Protein AF-A0A382PSU3-F1 (afdb_monomer_lite)

Foldseek 3Di:
DDPVVVVVVVVVVVLQVPPDQDDDDDPDWAAAQRKDKDWDDDPSDPFIKIKIKGDNHRFKIKMFIDTPPQAWTWIKIKGFPDDDDQKTKIWMWIWTRGVQTKTKIKIKIKGFDPDPPDVDDDDDPDPPTDIDMDMDMDMDGPVD

Structure (mmCIF, N/CA/C/O backbone):
data_AF-A0A382PSU3-F1
#
_entry.id   AF-A0A382PSU3-F1
#
loop_
_atom_site.group_PDB
_atom_site.id
_atom_site.type_symbol
_atom_site.label_atom_id
_atom_site.label_alt_id
_atom_site.label_comp_id
_atom_site.label_asym_id
_atom_site.label_entity_id
_atom_site.label_seq_id
_atom_site.pdbx_PDB_ins_code
_atom_site.Cartn_x
_atom_site.Cartn_y
_atom_site.Cartn_z
_atom_site.occupancy
_atom_site.B_iso_or_equiv
_atom_site.auth_seq_id
_atom_site.auth_comp_id
_atom_site.auth_asym_id
_atom_site.auth_atom_id
_atom_site.pdbx_PDB_model_num
ATOM 1 N N . MET A 1 1 ? 39.184 -27.545 -0.924 1.00 49.50 1 MET A N 1
ATOM 2 C CA . MET A 1 1 ? 38.163 -26.503 -1.182 1.00 49.50 1 MET A CA 1
ATOM 3 C C . MET A 1 1 ? 36.800 -27.104 -0.888 1.00 49.50 1 MET A C 1
ATOM 5 O O . MET A 1 1 ? 36.457 -28.116 -1.487 1.00 49.50 1 MET A O 1
ATOM 9 N N . SER A 1 2 ? 36.101 -26.598 0.129 1.00 53.00 2 SER A N 1
ATOM 10 C CA . SER A 1 2 ? 34.880 -27.237 0.633 1.00 53.00 2 SER A CA 1
ATOM 11 C C . SER A 1 2 ? 33.744 -27.124 -0.400 1.00 53.00 2 SER A C 1
ATOM 13 O O . SER A 1 2 ? 33.517 -26.065 -0.985 1.00 53.00 2 SER A O 1
ATOM 15 N N . LYS A 1 3 ? 33.014 -28.225 -0.610 1.00 59.59 3 LYS A N 1
ATOM 16 C CA . LYS A 1 3 ? 31.859 -28.304 -1.521 1.00 59.59 3 LYS A CA 1
ATOM 17 C C . LYS A 1 3 ? 30.643 -27.492 -1.033 1.00 59.59 3 LYS A C 1
ATOM 19 O O . LYS A 1 3 ? 29.644 -27.432 -1.740 1.00 59.59 3 LYS A O 1
ATOM 24 N N . THR A 1 4 ? 30.712 -26.861 0.146 1.00 62.38 4 THR A N 1
ATOM 25 C CA . THR A 1 4 ? 29.605 -26.083 0.733 1.00 62.38 4 THR A CA 1
ATOM 26 C C . THR A 1 4 ? 29.619 -24.605 0.334 1.00 62.38 4 THR A C 1
ATOM 28 O O . THR A 1 4 ? 28.564 -23.977 0.312 1.00 62.38 4 THR A O 1
ATOM 31 N N . ALA A 1 5 ? 30.774 -24.060 -0.064 1.00 63.38 5 ALA A N 1
ATOM 32 C CA . ALA A 1 5 ? 30.904 -22.685 -0.553 1.00 63.38 5 ALA A CA 1
ATOM 33 C C . ALA A 1 5 ? 30.033 -22.353 -1.789 1.00 63.38 5 ALA A C 1
ATOM 35 O O . ALA A 1 5 ? 29.371 -21.313 -1.768 1.00 63.38 5 ALA A O 1
ATOM 36 N N . PRO A 1 6 ? 29.954 -23.200 -2.841 1.00 66.81 6 PRO A N 1
ATOM 37 C CA . PRO A 1 6 ? 29.111 -22.897 -3.998 1.00 66.81 6 PRO A CA 1
ATOM 38 C C . PRO A 1 6 ? 27.613 -22.977 -3.674 1.00 66.81 6 PRO A C 1
ATOM 40 O O . PRO A 1 6 ? 26.838 -22.194 -4.209 1.00 66.81 6 PRO A O 1
ATOM 43 N N . ILE A 1 7 ? 27.203 -23.866 -2.762 1.00 70.19 7 ILE A N 1
ATOM 44 C CA . ILE A 1 7 ? 25.800 -24.005 -2.333 1.00 70.19 7 ILE A CA 1
ATOM 45 C C . ILE A 1 7 ? 25.361 -22.773 -1.537 1.00 70.19 7 ILE A C 1
ATOM 47 O O . ILE A 1 7 ? 24.268 -22.258 -1.752 1.00 70.19 7 ILE A O 1
ATOM 51 N N . LEU A 1 8 ? 26.230 -22.266 -0.658 1.00 70.62 8 LEU A N 1
ATOM 52 C CA . LEU A 1 8 ? 25.971 -21.048 0.103 1.00 70.62 8 LEU A CA 1
ATOM 53 C C . LEU A 1 8 ? 25.868 -19.825 -0.823 1.00 70.62 8 LEU A C 1
ATOM 55 O O . LEU A 1 8 ? 24.939 -19.038 -0.687 1.00 70.62 8 LEU A O 1
ATOM 59 N N . LEU A 1 9 ? 26.765 -19.699 -1.805 1.00 66.19 9 LEU A N 1
ATOM 60 C CA . LEU A 1 9 ? 26.714 -18.640 -2.822 1.00 66.19 9 LEU A CA 1
ATOM 61 C C . LEU A 1 9 ? 25.457 -18.721 -3.696 1.00 66.19 9 LEU A C 1
ATOM 63 O O . LEU A 1 9 ? 24.858 -17.692 -3.997 1.00 66.19 9 LEU A O 1
ATOM 67 N N . PHE A 1 10 ? 25.025 -19.929 -4.064 1.00 63.09 10 PHE A N 1
ATOM 68 C CA . PHE A 1 10 ? 23.796 -20.138 -4.829 1.00 63.09 10 PHE A CA 1
ATOM 69 C C . PHE A 1 10 ? 22.547 -19.795 -4.005 1.00 63.09 10 PHE A C 1
ATOM 71 O O . PHE A 1 10 ? 21.661 -19.098 -4.493 1.00 63.09 10 PHE A O 1
ATOM 78 N N . ALA A 1 11 ? 22.507 -20.202 -2.732 1.00 61.94 11 ALA A N 1
ATOM 79 C CA . ALA A 1 11 ? 21.439 -19.839 -1.803 1.00 61.94 11 ALA A CA 1
ATOM 80 C C . ALA A 1 11 ? 21.366 -18.319 -1.589 1.00 61.94 11 ALA A C 1
ATOM 82 O O . ALA A 1 11 ? 20.285 -17.743 -1.671 1.00 61.94 11 ALA A O 1
ATOM 83 N N . ILE A 1 12 ? 22.510 -17.652 -1.400 1.00 62.41 12 ILE A N 1
ATOM 84 C CA . ILE A 1 12 ? 22.599 -16.188 -1.296 1.00 62.41 12 ILE A CA 1
ATOM 85 C C . ILE A 1 12 ? 22.117 -15.520 -2.596 1.00 62.41 12 IL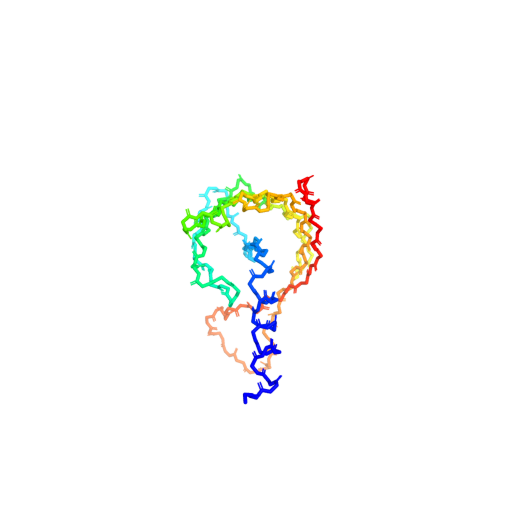E A C 1
ATOM 87 O O . ILE A 1 12 ? 21.361 -14.555 -2.542 1.00 62.41 12 ILE A O 1
ATOM 91 N N . GLY A 1 13 ? 22.477 -16.057 -3.767 1.00 59.19 13 GLY A N 1
ATOM 92 C CA . GLY A 1 13 ? 22.038 -15.543 -5.069 1.00 59.19 13 GLY A CA 1
ATOM 93 C C . GLY A 1 13 ? 20.521 -15.597 -5.295 1.00 59.19 13 GLY A C 1
ATOM 94 O O . GLY A 1 13 ? 19.980 -14.716 -5.962 1.00 59.19 13 GLY A O 1
ATOM 95 N N . ILE A 1 14 ? 19.820 -16.574 -4.707 1.00 57.44 14 ILE A N 1
ATOM 96 C CA . ILE A 1 14 ? 18.351 -16.670 -4.767 1.00 57.44 14 ILE A CA 1
ATOM 97 C C . ILE A 1 14 ? 17.689 -15.546 -3.952 1.00 57.44 14 ILE A C 1
ATOM 99 O O . ILE A 1 14 ? 16.706 -14.969 -4.414 1.00 57.44 14 ILE A O 1
ATOM 103 N N . PHE A 1 15 ? 18.255 -15.164 -2.800 1.00 50.75 15 PHE A N 1
ATOM 104 C CA . PHE A 1 15 ? 17.725 -14.063 -1.981 1.00 50.75 15 PHE A CA 1
ATOM 105 C C . PHE A 1 15 ? 17.803 -12.698 -2.683 1.00 50.75 15 PHE A C 1
ATOM 107 O O . PHE A 1 15 ? 16.932 -11.858 -2.477 1.00 50.75 15 PHE A O 1
ATOM 114 N N . PHE A 1 16 ? 18.790 -12.478 -3.557 1.00 47.47 16 PHE A N 1
ATOM 115 C CA . PHE A 1 16 ? 18.946 -11.200 -4.264 1.00 47.47 16 PHE A CA 1
ATOM 116 C C . PHE A 1 16 ? 18.026 -11.024 -5.482 1.00 47.47 16 PHE A C 1
ATOM 118 O O . PHE A 1 16 ? 17.843 -9.896 -5.940 1.00 47.47 16 PHE A O 1
ATOM 125 N N . LYS A 1 17 ? 17.428 -12.097 -6.023 1.00 42.53 17 LYS A N 1
ATOM 126 C CA . LYS A 1 17 ? 16.563 -12.012 -7.219 1.00 42.53 17 LYS A CA 1
ATOM 127 C C . LYS A 1 17 ? 15.079 -11.765 -6.920 1.00 42.53 17 LYS A C 1
ATOM 129 O O . LYS A 1 17 ? 14.310 -11.554 -7.852 1.00 42.53 17 LYS A O 1
ATOM 134 N N . GLY A 1 18 ? 14.676 -11.753 -5.650 1.00 40.88 18 GLY A N 1
ATOM 135 C CA . GLY A 1 18 ? 13.276 -11.651 -5.221 1.00 40.88 18 GLY A CA 1
ATOM 136 C C . GLY A 1 18 ? 12.809 -10.261 -4.782 1.00 40.88 18 GLY A C 1
ATOM 137 O O . GLY A 1 18 ? 11.900 -10.186 -3.968 1.00 40.88 18 GLY A O 1
ATOM 138 N N . CYS A 1 19 ? 13.412 -9.166 -5.262 1.00 49.16 19 CYS A N 1
ATOM 139 C CA . CYS A 1 19 ? 13.084 -7.801 -4.820 1.00 49.16 19 CYS A CA 1
ATOM 140 C C . CYS A 1 19 ? 11.706 -7.339 -5.344 1.00 49.16 19 CYS A C 1
ATOM 142 O O . CYS A 1 19 ? 11.594 -6.541 -6.276 1.00 49.16 19 CYS A O 1
ATOM 144 N N . ALA A 1 20 ? 10.630 -7.855 -4.753 1.00 45.44 20 ALA A N 1
ATOM 145 C CA . ALA A 1 20 ? 9.272 -7.406 -5.009 1.00 45.44 20 ALA A CA 1
ATOM 146 C C . ALA A 1 20 ? 8.906 -6.331 -3.978 1.00 45.44 20 ALA A C 1
ATOM 148 O O . ALA A 1 20 ? 8.571 -6.626 -2.834 1.00 45.44 20 ALA A O 1
ATOM 149 N N . SER A 1 21 ? 8.944 -5.058 -4.379 1.00 50.56 21 SER A N 1
ATOM 150 C CA . SER A 1 21 ? 8.457 -3.964 -3.530 1.00 50.56 21 SER A CA 1
ATOM 151 C C . SER A 1 21 ? 6.984 -4.206 -3.171 1.00 50.56 21 SER A C 1
ATOM 153 O O . SER A 1 21 ? 6.106 -4.260 -4.042 1.00 50.56 21 SER A O 1
ATOM 155 N N . HIS A 1 22 ? 6.708 -4.404 -1.883 1.00 57.06 22 HIS A N 1
ATOM 156 C CA . HIS A 1 22 ? 5.357 -4.578 -1.361 1.00 57.06 22 HIS A CA 1
ATOM 157 C C . HIS A 1 22 ? 4.750 -3.207 -1.025 1.00 57.06 22 HIS A C 1
ATOM 159 O O . HIS A 1 22 ? 5.391 -2.413 -0.328 1.00 57.06 22 HIS A O 1
ATOM 165 N N . PRO A 1 23 ? 3.533 -2.888 -1.500 1.00 51.97 23 PRO A N 1
ATOM 166 C CA . PRO A 1 23 ? 2.844 -1.675 -1.084 1.00 51.97 23 PRO A CA 1
ATOM 167 C C . PRO A 1 23 ? 2.475 -1.771 0.398 1.00 51.97 23 PRO A C 1
ATOM 169 O O . PRO A 1 23 ? 1.896 -2.753 0.864 1.00 51.97 23 PRO A O 1
ATOM 172 N N . VAL A 1 24 ? 2.826 -0.733 1.154 1.00 55.12 24 VAL A N 1
ATOM 173 C CA . VAL A 1 24 ? 2.442 -0.615 2.561 1.00 55.12 24 VAL A CA 1
ATOM 174 C C . VAL A 1 24 ? 1.054 0.004 2.611 1.00 55.12 24 VAL A C 1
ATOM 176 O O . VAL A 1 24 ? 0.874 1.197 2.350 1.00 55.12 24 VAL A O 1
ATOM 179 N N . VAL A 1 25 ? 0.062 -0.816 2.948 1.00 56.78 25 VAL A N 1
ATOM 180 C CA . VAL A 1 25 ? -1.307 -0.346 3.161 1.00 56.78 25 VAL A CA 1
ATOM 181 C C . VAL A 1 25 ? -1.476 0.084 4.610 1.00 56.78 25 VAL A C 1
ATOM 183 O O . VAL A 1 25 ? -1.173 -0.663 5.543 1.00 56.78 25 VAL A O 1
ATOM 186 N N . HIS A 1 26 ? -1.956 1.313 4.794 1.00 61.38 26 HIS A N 1
ATOM 187 C CA . HIS A 1 26 ? -2.284 1.829 6.111 1.00 61.38 26 HIS A CA 1
ATOM 188 C C . HIS A 1 26 ? -3.495 1.060 6.673 1.00 61.38 26 HIS A C 1
ATOM 190 O O . HIS A 1 26 ? -4.518 0.974 5.999 1.00 61.38 26 HIS A O 1
ATOM 196 N N . PRO A 1 27 ? -3.405 0.482 7.886 1.00 57.16 27 PRO A N 1
ATOM 197 C CA . PRO A 1 27 ? -4.526 -0.235 8.487 1.00 57.16 27 PRO A CA 1
ATOM 198 C C . PRO A 1 27 ? -5.587 0.709 9.073 1.00 57.16 27 PRO A C 1
ATOM 200 O O . PRO A 1 27 ? -6.670 0.255 9.415 1.00 57.16 27 PRO A O 1
ATOM 203 N N . GLY A 1 28 ? -5.282 1.996 9.254 1.00 60.41 28 GLY A N 1
ATOM 204 C CA . GLY A 1 28 ? -6.242 2.983 9.748 1.00 60.41 28 GLY A CA 1
ATOM 205 C C . GLY A 1 28 ? -7.060 3.626 8.630 1.00 60.41 28 GLY A C 1
ATOM 206 O O . GLY A 1 28 ? -6.904 3.301 7.459 1.00 60.41 28 GLY A O 1
ATOM 207 N N . GLN A 1 29 ? -7.930 4.559 9.011 1.00 62.97 29 GLN A N 1
ATOM 208 C CA . GLN A 1 29 ? -8.695 5.385 8.081 1.00 62.97 29 GLN A CA 1
ATOM 209 C C . GLN A 1 29 ? -8.091 6.787 8.039 1.00 62.97 29 GLN A C 1
ATOM 211 O O . GLN A 1 29 ? -8.014 7.449 9.076 1.00 62.97 29 GLN A O 1
ATOM 216 N N . LEU A 1 30 ? -7.712 7.252 6.849 1.00 67.75 30 LEU A N 1
ATOM 217 C CA . LEU A 1 30 ? -7.363 8.653 6.630 1.00 67.75 30 LEU A CA 1
ATOM 218 C C . LEU A 1 30 ? -8.624 9.474 6.362 1.00 67.75 30 LEU A C 1
ATOM 220 O O . LEU A 1 30 ? -9.436 9.133 5.502 1.00 67.75 30 LEU A O 1
ATOM 224 N N . ARG A 1 31 ? -8.793 10.592 7.071 1.00 72.56 31 ARG A N 1
ATOM 225 C CA . ARG A 1 31 ? -9.815 11.582 6.712 1.00 72.56 31 ARG A CA 1
ATOM 226 C C . ARG A 1 31 ? -9.423 12.311 5.430 1.00 72.56 31 ARG A C 1
ATOM 228 O O . ARG A 1 31 ? -8.258 12.347 5.032 1.00 72.56 31 ARG A O 1
ATOM 235 N N . LYS A 1 32 ? -10.404 12.951 4.792 1.00 77.94 32 LYS A N 1
ATOM 236 C CA . LYS A 1 32 ? -10.168 13.799 3.619 1.00 77.94 32 LYS A CA 1
ATOM 237 C C . LYS A 1 32 ? -9.075 14.831 3.923 1.00 77.94 32 LYS A C 1
ATOM 239 O O . LYS A 1 32 ? -9.189 15.583 4.887 1.00 77.94 32 LYS A O 1
ATOM 244 N N . ASN A 1 33 ? -8.038 14.866 3.084 1.00 80.50 33 ASN A N 1
ATOM 245 C CA . ASN A 1 33 ? -6.820 15.679 3.219 1.00 80.50 33 ASN A CA 1
ATOM 246 C C . ASN A 1 33 ? -5.870 15.319 4.373 1.00 80.50 33 ASN A C 1
ATOM 248 O O . ASN A 1 33 ? -4.845 15.987 4.526 1.00 80.50 33 ASN A O 1
ATOM 252 N N . GLU A 1 34 ? -6.145 14.267 5.140 1.00 80.50 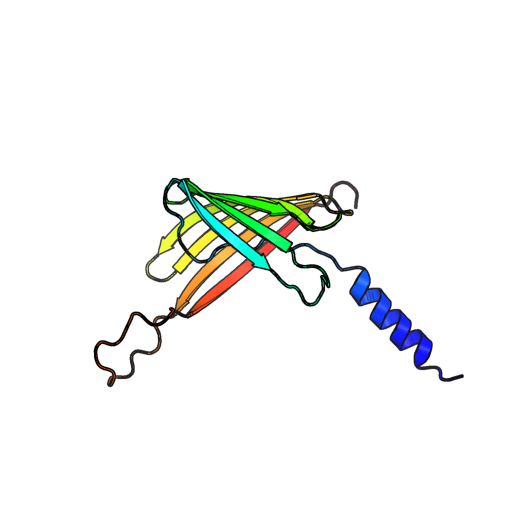34 GLU A N 1
ATOM 253 C CA . GLU A 1 34 ? -5.201 13.748 6.124 1.00 80.50 34 GLU A CA 1
ATOM 254 C C . GLU A 1 34 ? -4.019 13.097 5.399 1.00 80.50 34 GLU A C 1
ATOM 256 O O . GLU A 1 34 ? -4.185 12.383 4.404 1.00 80.50 34 GLU A O 1
ATOM 261 N N . LYS A 1 35 ? -2.809 13.401 5.870 1.00 82.94 35 LYS A N 1
ATOM 262 C CA . LYS A 1 35 ? -1.556 12.908 5.301 1.00 82.94 35 LYS A CA 1
ATOM 263 C C . LYS A 1 35 ? -0.841 12.082 6.351 1.00 82.94 35 LYS A C 1
ATOM 265 O O . LYS A 1 35 ? -0.646 12.550 7.469 1.00 82.94 35 LYS A O 1
ATOM 270 N N . VAL A 1 36 ? -0.404 10.893 5.969 1.00 83.69 36 VAL A N 1
ATOM 271 C CA . VAL A 1 36 ? 0.443 10.043 6.803 1.00 83.69 36 VAL A CA 1
ATOM 272 C C . VAL A 1 36 ? 1.659 9.650 5.992 1.00 83.69 36 VAL A C 1
ATOM 274 O O . VAL A 1 36 ? 1.559 9.317 4.815 1.00 83.69 36 VAL A O 1
ATOM 277 N N . TYR A 1 37 ? 2.816 9.717 6.628 1.00 84.44 37 TYR A N 1
ATOM 278 C CA . TYR A 1 37 ? 4.077 9.326 6.033 1.00 84.44 37 TYR A CA 1
ATOM 279 C C . TYR A 1 37 ? 4.818 8.408 6.989 1.00 84.44 37 TYR A C 1
ATOM 281 O O . TYR A 1 37 ? 4.638 8.462 8.208 1.00 84.44 37 TYR A O 1
ATOM 289 N N . GLY A 1 38 ? 5.655 7.557 6.425 1.00 80.88 38 GLY A N 1
ATOM 290 C CA . GLY A 1 38 ? 6.470 6.636 7.185 1.00 80.88 38 GLY A CA 1
ATOM 291 C C . GLY A 1 38 ? 7.596 6.085 6.336 1.00 80.88 38 GLY A C 1
ATOM 292 O O . GLY A 1 38 ? 7.726 6.377 5.147 1.00 80.88 38 GLY A O 1
ATOM 293 N N . TYR A 1 39 ? 8.412 5.264 6.975 1.00 75.44 39 TYR A N 1
ATOM 294 C CA . TYR A 1 39 ? 9.403 4.454 6.296 1.00 75.44 39 TYR A CA 1
ATOM 295 C C . TYR A 1 39 ? 9.096 2.985 6.565 1.00 75.44 39 TYR A C 1
ATOM 297 O O . TYR A 1 39 ? 8.557 2.624 7.613 1.00 75.44 39 TYR A O 1
ATOM 305 N N . ALA A 1 40 ? 9.405 2.141 5.594 1.00 71.75 40 ALA A N 1
ATOM 306 C CA . ALA A 1 40 ? 9.310 0.701 5.706 1.00 71.75 40 ALA A CA 1
ATOM 307 C C . ALA A 1 40 ? 10.700 0.100 5.513 1.00 71.75 40 ALA A C 1
ATOM 309 O O . ALA A 1 40 ? 11.405 0.439 4.563 1.00 71.75 40 ALA A O 1
ATOM 310 N N . LEU A 1 41 ? 11.074 -0.786 6.432 1.00 66.62 41 LEU A N 1
ATOM 311 C CA . LEU A 1 41 ? 12.269 -1.613 6.338 1.00 66.62 41 LEU A CA 1
ATOM 312 C C . LEU A 1 41 ? 11.813 -3.030 6.000 1.00 66.62 41 LEU A C 1
ATOM 314 O O . LEU A 1 41 ? 10.956 -3.578 6.693 1.00 66.62 41 LEU A O 1
ATOM 318 N N . SER A 1 42 ? 12.362 -3.606 4.936 1.00 62.97 42 SER A N 1
ATOM 319 C CA . SER A 1 42 ? 12.159 -5.014 4.593 1.00 62.97 42 SER A CA 1
ATOM 320 C C . SER A 1 42 ? 13.479 -5.748 4.775 1.00 62.97 42 SER A C 1
ATOM 322 O O . SER A 1 42 ? 14.524 -5.206 4.441 1.00 62.97 42 SER A O 1
ATOM 324 N N . ALA A 1 43 ? 13.448 -6.985 5.267 1.00 59.19 43 ALA A N 1
ATOM 325 C CA . ALA A 1 43 ? 14.656 -7.809 5.348 1.00 59.19 43 ALA A CA 1
ATOM 326 C C . ALA A 1 43 ? 15.270 -8.081 3.958 1.00 59.19 43 ALA A C 1
ATOM 328 O O . ALA A 1 43 ? 16.470 -8.303 3.850 1.00 59.19 43 ALA A O 1
ATOM 329 N N . GLU A 1 44 ? 14.451 -8.025 2.904 1.00 51.75 44 GLU A N 1
ATOM 330 C CA . GLU A 1 44 ? 14.867 -8.218 1.509 1.00 51.75 44 GLU A CA 1
ATOM 331 C C . GLU A 1 44 ? 15.438 -6.940 0.880 1.00 51.75 44 GLU A C 1
ATOM 333 O O . GLU A 1 44 ? 16.273 -7.006 -0.019 1.00 51.75 44 GLU A O 1
ATOM 338 N N . ASN A 1 45 ? 15.035 -5.769 1.385 1.00 57.47 45 ASN A N 1
ATOM 339 C CA . ASN A 1 45 ? 15.524 -4.480 0.915 1.00 57.47 45 ASN A CA 1
ATOM 340 C C . ASN A 1 45 ? 16.376 -3.849 2.010 1.00 57.47 45 ASN A C 1
ATOM 342 O O . ASN A 1 45 ? 15.859 -3.231 2.935 1.00 57.47 45 ASN A O 1
ATOM 346 N N . ILE A 1 46 ? 17.698 -3.943 1.853 1.00 60.56 46 ILE A N 1
ATOM 347 C CA . ILE A 1 46 ? 18.692 -3.251 2.697 1.00 60.56 46 ILE A CA 1
ATOM 348 C C . ILE A 1 46 ? 18.381 -1.742 2.811 1.00 60.56 46 ILE A C 1
ATOM 350 O O . ILE A 1 46 ? 18.786 -1.086 3.770 1.00 60.56 46 ILE A O 1
ATOM 354 N N . ILE A 1 47 ? 17.637 -1.192 1.846 1.00 66.56 47 ILE A N 1
ATOM 355 C CA . ILE A 1 47 ? 17.324 0.228 1.736 1.00 66.56 47 ILE A CA 1
ATOM 356 C C . ILE A 1 47 ? 15.878 0.512 2.187 1.00 66.56 47 ILE A C 1
ATOM 358 O O . ILE A 1 47 ? 14.951 -0.156 1.715 1.00 66.56 47 ILE A O 1
ATOM 362 N N . PRO A 1 48 ? 15.654 1.511 3.069 1.00 66.69 48 PRO A N 1
ATOM 363 C CA . PRO A 1 48 ? 14.315 1.917 3.481 1.00 66.69 48 PRO A CA 1
ATOM 364 C C . PRO A 1 48 ? 13.503 2.481 2.315 1.00 66.69 48 PRO A C 1
ATOM 366 O O . PRO A 1 48 ? 13.986 3.305 1.538 1.00 66.69 48 PRO A O 1
ATOM 369 N N . ILE A 1 49 ? 12.226 2.106 2.261 1.00 72.81 49 ILE A N 1
ATOM 370 C CA . ILE A 1 49 ? 11.250 2.698 1.344 1.00 72.81 49 ILE A CA 1
ATOM 371 C C . ILE A 1 49 ? 10.469 3.760 2.107 1.00 72.81 49 ILE A C 1
ATOM 373 O O . ILE A 1 49 ? 9.823 3.462 3.116 1.00 72.81 49 ILE A O 1
ATOM 377 N N . LEU A 1 50 ? 10.507 4.998 1.618 1.00 80.12 50 LEU A N 1
ATOM 378 C CA . LEU A 1 50 ? 9.644 6.061 2.114 1.00 80.12 50 LEU A CA 1
ATOM 379 C C . LEU A 1 50 ? 8.276 5.931 1.457 1.00 80.12 50 LEU A C 1
ATOM 381 O O . LEU A 1 50 ? 8.172 5.740 0.245 1.00 80.12 50 LEU A O 1
ATOM 385 N N . TRP A 1 51 ? 7.221 6.053 2.251 1.00 83.31 51 TRP A N 1
ATOM 386 C CA . TRP A 1 51 ? 5.858 6.034 1.748 1.00 83.31 51 TRP A CA 1
ATOM 387 C C . TRP A 1 51 ? 5.061 7.200 2.321 1.00 83.31 51 TRP A C 1
ATOM 389 O O . TRP A 1 51 ? 5.200 7.581 3.484 1.00 83.31 51 TRP A O 1
ATOM 399 N N . PHE A 1 52 ? 4.214 7.765 1.473 1.00 84.56 52 PHE A N 1
ATOM 400 C CA . PHE A 1 52 ? 3.376 8.918 1.749 1.00 84.56 52 PHE A CA 1
ATOM 401 C C . PHE A 1 52 ? 1.967 8.580 1.291 1.00 84.56 52 PHE A C 1
ATOM 403 O O . PHE A 1 52 ? 1.766 8.247 0.131 1.00 84.56 52 PHE A O 1
ATOM 410 N N . ARG A 1 53 ? 0.979 8.670 2.175 1.00 85.44 53 ARG A N 1
ATOM 411 C CA . ARG A 1 53 ? -0.431 8.442 1.851 1.00 85.44 53 ARG A CA 1
ATOM 412 C C . ARG A 1 53 ? -1.242 9.689 2.148 1.00 85.44 53 ARG A C 1
ATOM 414 O O . ARG A 1 53 ? -1.005 10.380 3.141 1.00 85.44 53 ARG A O 1
ATOM 421 N N . LYS A 1 54 ? -2.208 9.973 1.284 1.00 86.31 54 LYS A N 1
ATOM 422 C CA . LYS A 1 54 ? -3.158 11.073 1.422 1.00 86.31 54 LYS A CA 1
ATOM 423 C C . LYS A 1 54 ? -4.578 10.535 1.262 1.00 86.31 54 LYS A C 1
ATOM 425 O O . LYS A 1 54 ? -4.887 9.902 0.254 1.00 86.31 54 LYS A O 1
ATOM 430 N N . GLY A 1 55 ? -5.446 10.834 2.225 1.00 84.62 55 GLY A N 1
ATOM 431 C CA . GLY A 1 55 ? -6.879 10.567 2.114 1.00 84.62 55 GLY A CA 1
ATOM 432 C C . GLY A 1 55 ? -7.517 11.488 1.073 1.00 84.62 55 GLY A C 1
ATOM 433 O O . GLY A 1 55 ? -7.466 12.716 1.210 1.00 84.62 55 GLY A O 1
ATOM 434 N N . LEU A 1 56 ? -8.096 10.910 0.021 1.00 84.00 56 LEU A N 1
ATOM 435 C CA . LEU A 1 56 ? -8.876 11.637 -0.986 1.00 84.00 56 LEU A CA 1
ATOM 436 C C . LEU A 1 56 ? -10.333 11.787 -0.541 1.00 84.00 56 LEU A C 1
ATOM 438 O O . LEU A 1 56 ? -10.932 12.846 -0.731 1.00 84.00 56 LEU A O 1
ATOM 442 N N . ASP A 1 57 ? -10.869 10.747 0.091 1.00 82.62 57 ASP A N 1
ATOM 443 C CA . ASP A 1 57 ? -12.229 10.694 0.618 1.00 82.62 57 ASP A CA 1
ATOM 444 C C . ASP A 1 57 ? -12.277 9.837 1.895 1.00 82.62 57 ASP A C 1
ATOM 446 O O . ASP A 1 57 ? -11.247 9.325 2.328 1.00 82.62 57 ASP A O 1
ATOM 450 N N . ALA A 1 58 ? -13.455 9.655 2.496 1.00 78.62 58 ALA A N 1
ATOM 451 C CA . ALA A 1 58 ? -13.633 8.841 3.702 1.00 78.62 58 ALA A CA 1
ATOM 452 C C . ALA A 1 58 ? -13.164 7.380 3.544 1.00 78.62 58 ALA A C 1
ATOM 454 O O . ALA A 1 58 ? -12.780 6.754 4.535 1.00 78.62 58 ALA A O 1
ATOM 455 N N . ASP A 1 59 ? -13.182 6.857 2.315 1.00 84.00 59 ASP A N 1
ATOM 456 C CA . ASP A 1 59 ? -12.870 5.458 2.005 1.00 84.00 59 ASP A CA 1
ATOM 457 C C . ASP A 1 59 ? -11.792 5.289 0.929 1.00 84.00 59 ASP A C 1
ATOM 459 O O . ASP A 1 59 ? -11.465 4.157 0.586 1.00 84.00 59 ASP A O 1
ATOM 463 N N . THR A 1 60 ? -11.252 6.379 0.376 1.00 85.44 60 THR A N 1
ATOM 464 C CA . THR A 1 60 ? -10.276 6.326 -0.725 1.00 85.44 60 THR A CA 1
ATOM 465 C C . THR A 1 60 ? -8.995 7.056 -0.353 1.00 85.44 60 THR A C 1
ATOM 467 O O . THR A 1 60 ? -9.017 8.213 0.069 1.00 85.44 60 THR A O 1
ATOM 470 N N . GLU A 1 61 ? -7.868 6.395 -0.578 1.00 88.69 61 GLU A N 1
ATOM 471 C CA . GLU A 1 61 ? -6.532 6.878 -0.261 1.00 88.69 61 GLU A CA 1
ATOM 472 C C . GLU A 1 61 ? -5.613 6.716 -1.465 1.00 88.69 61 GLU A C 1
ATOM 474 O O . GLU A 1 61 ? -5.637 5.686 -2.137 1.00 88.69 61 GLU A O 1
ATOM 479 N N . ILE A 1 62 ? -4.760 7.710 -1.692 1.00 88.25 62 ILE A N 1
ATOM 480 C CA . ILE A 1 62 ? -3.661 7.615 -2.650 1.00 88.25 62 ILE A CA 1
ATOM 481 C C . ILE A 1 62 ? -2.336 7.526 -1.900 1.00 88.25 62 ILE A C 1
ATOM 483 O O . ILE A 1 62 ? -2.098 8.275 -0.950 1.00 88.25 62 ILE A O 1
ATOM 487 N N . GLY A 1 63 ? -1.489 6.596 -2.313 1.00 85.81 63 GLY A N 1
ATOM 488 C CA . GLY A 1 63 ? -0.158 6.347 -1.798 1.00 85.81 63 GLY A CA 1
ATOM 489 C C . GLY A 1 63 ? 0.908 6.637 -2.847 1.00 85.81 63 GLY A C 1
ATOM 490 O O . GLY A 1 63 ? 0.744 6.364 -4.032 1.00 85.81 63 GLY A O 1
ATOM 491 N N . TYR A 1 64 ? 2.013 7.203 -2.391 1.00 86.06 64 TYR A N 1
ATOM 492 C CA . TYR A 1 64 ? 3.236 7.410 -3.145 1.00 86.06 64 TYR A CA 1
ATOM 493 C C . TYR A 1 64 ? 4.364 6.733 -2.386 1.00 86.06 64 TYR A C 1
ATOM 495 O O . TYR A 1 64 ? 4.528 6.930 -1.181 1.00 86.06 64 TYR A O 1
ATOM 503 N N . ARG A 1 65 ? 5.155 5.942 -3.095 1.00 83.25 65 ARG A N 1
ATOM 504 C CA . ARG A 1 65 ?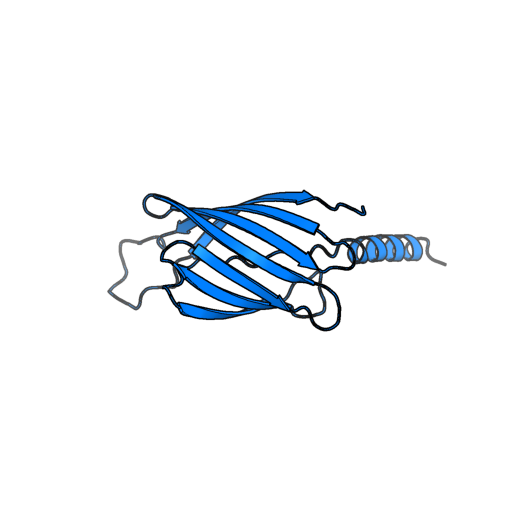 6.342 5.271 -2.580 1.00 83.25 65 ARG A CA 1
ATOM 505 C C . ARG A 1 65 ? 7.547 5.839 -3.304 1.00 83.25 65 ARG A C 1
ATOM 507 O O . ARG A 1 65 ? 7.528 5.975 -4.525 1.00 83.25 65 ARG A O 1
ATOM 514 N N . ILE A 1 66 ? 8.574 6.187 -2.542 1.00 77.88 66 ILE A N 1
ATOM 515 C CA . ILE A 1 66 ? 9.847 6.677 -3.057 1.00 77.88 66 ILE A CA 1
ATOM 516 C C . ILE A 1 66 ? 10.922 5.750 -2.502 1.00 77.88 66 ILE A C 1
ATOM 518 O O . ILE A 1 66 ? 11.234 5.774 -1.308 1.00 77.88 66 ILE A O 1
ATOM 522 N N . GLY A 1 67 ? 11.450 4.901 -3.378 1.00 69.06 67 GLY A N 1
ATOM 523 C CA . GLY A 1 67 ? 12.629 4.099 -3.090 1.00 69.06 67 GLY A CA 1
ATOM 524 C C . GLY A 1 67 ? 13.882 4.912 -3.396 1.00 69.06 67 GLY A C 1
ATOM 525 O O . GLY A 1 67 ? 14.087 5.334 -4.530 1.00 69.06 67 GLY A O 1
ATOM 526 N N . LEU A 1 68 ? 14.727 5.143 -2.396 1.00 65.44 68 LEU A N 1
ATOM 527 C CA . LEU A 1 68 ? 16.095 5.627 -2.613 1.00 65.44 68 LEU A CA 1
ATOM 528 C C . LEU A 1 68 ? 16.942 4.415 -3.076 1.00 65.44 68 LEU A C 1
ATOM 530 O O . LEU A 1 68 ? 16.775 3.362 -2.471 1.00 65.44 68 LEU A O 1
ATOM 534 N N . PRO A 1 69 ? 17.847 4.450 -4.079 1.00 51.56 69 PRO A N 1
ATOM 535 C CA . PRO A 1 69 ? 18.074 5.417 -5.147 1.00 51.56 69 PRO A CA 1
ATOM 536 C C . PRO A 1 69 ? 17.438 5.034 -6.507 1.00 51.56 69 PRO A C 1
ATOM 538 O O . PRO A 1 69 ? 17.397 5.905 -7.364 1.00 51.56 69 PRO A O 1
ATOM 541 N N . ILE A 1 70 ? 16.975 3.794 -6.768 1.00 53.03 70 ILE A N 1
ATOM 542 C CA . ILE A 1 70 ? 16.377 3.408 -8.085 1.00 53.03 70 ILE A CA 1
ATOM 543 C C . ILE A 1 70 ? 15.401 2.201 -8.009 1.00 53.03 70 ILE A C 1
ATOM 545 O O . ILE A 1 70 ? 14.916 1.719 -9.030 1.00 53.03 70 ILE A O 1
ATOM 549 N N . SER A 1 71 ? 15.088 1.663 -6.825 1.00 55.81 71 SER A N 1
ATOM 550 C CA . SER A 1 71 ? 14.221 0.479 -6.701 1.00 55.81 71 SER A CA 1
ATOM 551 C C . SER A 1 71 ? 13.077 0.714 -5.717 1.00 55.81 71 SER A C 1
ATOM 553 O O . SER A 1 71 ? 13.283 0.985 -4.538 1.00 55.81 71 SER A O 1
ATOM 555 N N . GLY A 1 72 ? 11.839 0.588 -6.198 1.00 65.19 72 GLY A N 1
ATOM 556 C CA . GLY A 1 72 ? 10.656 0.502 -5.336 1.00 65.19 72 GLY A CA 1
ATOM 557 C C . GLY A 1 72 ? 9.807 1.764 -5.262 1.00 65.19 72 GLY A C 1
ATOM 558 O O . GLY A 1 72 ? 8.902 1.814 -4.426 1.00 65.19 72 GLY A O 1
ATOM 559 N N . SER A 1 73 ? 10.065 2.753 -6.122 1.00 79.19 73 SER A N 1
ATOM 560 C CA . SER A 1 73 ? 9.160 3.889 -6.289 1.00 79.19 73 SER A CA 1
ATOM 561 C C . SER A 1 73 ? 7.861 3.438 -6.946 1.00 79.19 73 SER A C 1
ATOM 563 O O . SER A 1 73 ? 7.843 2.492 -7.727 1.00 79.19 73 SER A O 1
ATOM 565 N N . GLY A 1 74 ? 6.749 4.081 -6.627 1.00 84.06 74 GLY A N 1
ATOM 566 C CA . GLY A 1 74 ? 5.460 3.673 -7.166 1.00 84.06 74 GLY A CA 1
ATOM 567 C C . GLY A 1 74 ? 4.310 4.509 -6.647 1.00 84.06 74 GLY A C 1
ATOM 568 O O . GLY A 1 74 ? 4.462 5.305 -5.721 1.00 84.06 74 GLY A O 1
ATOM 569 N N . VAL A 1 75 ? 3.148 4.303 -7.245 1.00 87.50 75 VAL A N 1
ATOM 570 C CA . VAL A 1 75 ? 1.893 4.934 -6.841 1.00 87.50 75 VAL A CA 1
ATOM 571 C C . VAL A 1 75 ? 0.899 3.833 -6.527 1.00 87.50 75 VAL A C 1
ATOM 573 O O . VAL A 1 75 ? 0.875 2.805 -7.197 1.00 87.50 75 VAL A O 1
ATOM 576 N N . ASP A 1 76 ? 0.096 4.026 -5.493 1.00 88.06 76 ASP A N 1
ATOM 577 C CA . ASP A 1 76 ? -0.964 3.105 -5.126 1.00 88.06 76 ASP A CA 1
ATOM 578 C C . ASP A 1 76 ? -2.269 3.842 -4.826 1.00 88.06 76 ASP A C 1
ATOM 580 O O . A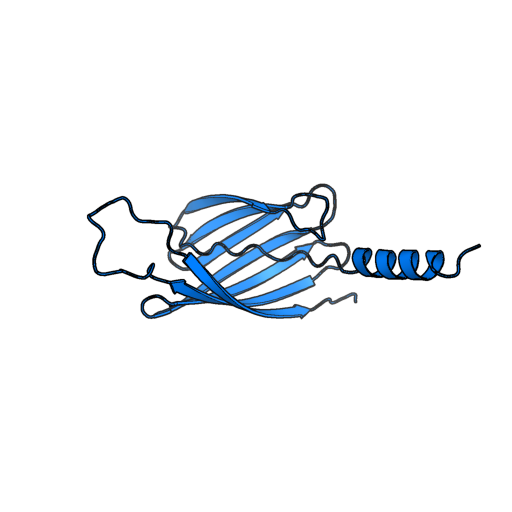SP A 1 76 ? -2.279 4.981 -4.371 1.00 88.06 76 ASP A O 1
ATOM 584 N N . LEU A 1 77 ? -3.389 3.201 -5.126 1.00 89.06 77 LEU A N 1
ATOM 585 C CA . LEU A 1 77 ? -4.731 3.671 -4.838 1.00 89.06 77 LEU A CA 1
ATOM 586 C C . LEU A 1 77 ? -5.419 2.593 -4.010 1.00 89.06 77 LEU A C 1
ATOM 588 O O . LEU A 1 77 ? -5.681 1.497 -4.503 1.00 89.06 77 LEU A O 1
ATOM 592 N N . SER A 1 78 ? -5.723 2.898 -2.753 1.00 88.44 78 SER A N 1
ATOM 593 C CA . SER A 1 78 ? -6.512 2.019 -1.892 1.00 88.44 78 SER A CA 1
ATOM 594 C C . SER A 1 78 ? -7.925 2.540 -1.737 1.00 88.44 78 SER A C 1
ATOM 596 O O . SER A 1 78 ? -8.135 3.727 -1.495 1.00 88.44 78 SER A O 1
ATOM 598 N N . ARG A 1 79 ? -8.892 1.629 -1.775 1.00 89.19 79 ARG A N 1
ATOM 599 C CA . ARG A 1 79 ? -10.282 1.911 -1.442 1.00 89.19 79 ARG A CA 1
ATOM 600 C C . ARG A 1 79 ? -10.841 0.868 -0.485 1.00 89.19 79 ARG A C 1
ATOM 602 O O . ARG A 1 79 ? -10.705 -0.331 -0.720 1.00 89.19 79 ARG A O 1
ATOM 609 N N . VAL A 1 80 ? -11.501 1.326 0.572 1.00 89.19 80 VAL A N 1
ATOM 610 C CA . VAL A 1 80 ? -12.302 0.477 1.456 1.00 89.19 80 VAL A CA 1
ATOM 611 C C . VAL A 1 80 ? -13.574 0.085 0.704 1.00 89.19 80 VAL A C 1
ATOM 613 O O . VAL A 1 80 ? -14.329 0.948 0.262 1.00 89.19 80 VAL A O 1
ATOM 616 N N . LEU A 1 81 ? -13.786 -1.216 0.516 1.00 88.50 81 LEU A N 1
ATOM 617 C CA . LEU A 1 81 ? -14.943 -1.756 -0.201 1.00 88.50 81 LEU A CA 1
ATOM 618 C C . LEU A 1 81 ? -16.117 -2.022 0.737 1.00 88.50 81 LEU A C 1
ATOM 620 O O . LEU A 1 81 ? -17.265 -1.767 0.389 1.00 88.50 81 LEU A O 1
ATOM 624 N N . MET A 1 82 ? -15.826 -2.556 1.921 1.00 86.56 82 MET A N 1
ATOM 625 C CA . MET A 1 82 ? -16.841 -2.939 2.892 1.00 86.56 82 MET A CA 1
ATOM 626 C C . MET A 1 82 ? -16.295 -2.775 4.305 1.00 86.56 82 MET A C 1
ATOM 628 O O . MET A 1 82 ? -15.140 -3.109 4.576 1.00 86.56 82 MET A O 1
ATOM 632 N N . ARG A 1 83 ? -17.144 -2.304 5.218 1.00 84.81 83 ARG A N 1
ATOM 633 C CA . ARG A 1 83 ? -16.898 -2.343 6.660 1.00 84.81 83 ARG A CA 1
ATOM 634 C C . ARG A 1 83 ? -18.009 -3.145 7.319 1.00 84.81 83 ARG A C 1
ATOM 636 O O . ARG A 1 83 ? -19.182 -2.868 7.097 1.00 84.81 83 ARG A O 1
ATOM 643 N N . HIS A 1 84 ? -17.631 -4.125 8.124 1.00 82.25 84 HIS A N 1
ATOM 644 C CA . HIS A 1 84 ? -18.559 -4.910 8.921 1.00 82.25 84 HIS A CA 1
ATOM 645 C C . HIS A 1 84 ? -17.972 -5.107 10.316 1.00 82.25 84 HIS A C 1
ATOM 647 O O . HIS A 1 84 ? -17.016 -5.865 10.492 1.00 82.25 84 HIS A O 1
ATOM 653 N N . GLU A 1 85 ? -18.561 -4.437 11.309 1.00 84.81 85 GLU A N 1
ATOM 654 C CA . GLU A 1 85 ? -18.122 -4.474 12.709 1.00 84.81 85 GLU A CA 1
ATOM 655 C C . GLU A 1 85 ? -16.619 -4.161 12.857 1.00 84.81 85 GLU A C 1
ATOM 657 O O . GLU A 1 85 ? -16.177 -3.054 12.565 1.00 84.81 85 GLU A O 1
ATOM 662 N N . ASN A 1 86 ? -15.825 -5.147 13.288 1.00 82.44 86 ASN A N 1
ATOM 663 C CA . ASN A 1 86 ? -14.382 -5.061 13.500 1.00 82.44 86 ASN A CA 1
ATOM 664 C C . ASN A 1 86 ? -13.552 -5.507 12.286 1.00 82.44 86 ASN A C 1
ATOM 666 O O . ASN A 1 86 ? -12.349 -5.751 12.418 1.00 82.44 86 ASN A O 1
ATOM 670 N N . LYS A 1 87 ? -14.180 -5.677 11.118 1.00 85.44 87 LYS A N 1
ATOM 671 C CA . LYS A 1 87 ? -13.524 -6.080 9.873 1.00 85.44 87 LYS A CA 1
ATOM 672 C C . LYS A 1 87 ? -13.757 -5.049 8.784 1.00 85.44 87 LYS A C 1
ATOM 674 O O . LYS A 1 87 ? -14.846 -4.489 8.664 1.00 85.44 87 LYS A O 1
ATOM 679 N N . TRP A 1 88 ? -12.750 -4.850 7.948 1.00 88.50 88 TRP A N 1
ATOM 680 C CA . TRP A 1 88 ? -12.891 -4.058 6.735 1.00 88.50 88 TRP A CA 1
ATOM 681 C C . TRP A 1 88 ? -12.076 -4.659 5.601 1.00 88.50 88 TRP A C 1
ATOM 683 O O . TRP A 1 88 ? -10.961 -5.143 5.796 1.00 88.50 88 TRP A O 1
ATOM 693 N N . ASP A 1 89 ? -12.665 -4.618 4.416 1.00 90.06 89 ASP A N 1
ATOM 694 C CA . ASP A 1 89 ? -12.071 -5.122 3.190 1.00 90.06 89 ASP A CA 1
ATOM 695 C C . ASP A 1 89 ? -11.581 -3.930 2.358 1.00 90.06 89 ASP A C 1
ATOM 697 O O . ASP A 1 89 ? -12.303 -2.949 2.164 1.00 90.06 89 ASP A O 1
ATOM 701 N N . VAL A 1 90 ? -10.344 -4.002 1.876 1.00 89.69 90 VAL A N 1
ATOM 702 C CA . VAL A 1 90 ? -9.653 -2.949 1.129 1.00 89.69 90 VAL A CA 1
ATOM 703 C C . VAL A 1 90 ? -9.136 -3.528 -0.173 1.00 89.69 90 VAL A C 1
ATOM 705 O O . VAL A 1 90 ? -8.448 -4.545 -0.180 1.00 89.69 90 VAL A O 1
ATOM 708 N N . MET A 1 91 ? -9.415 -2.841 -1.272 1.00 90.62 91 MET A N 1
ATOM 709 C CA . MET A 1 91 ? -8.779 -3.103 -2.553 1.00 90.62 91 MET A CA 1
ATOM 710 C C . MET A 1 91 ? -7.705 -2.054 -2.796 1.00 90.62 91 MET A C 1
ATOM 712 O O . MET A 1 91 ? -7.967 -0.860 -2.681 1.00 90.62 91 MET A O 1
ATOM 716 N N . ASN A 1 92 ? -6.502 -2.499 -3.120 1.00 89.38 92 ASN A N 1
ATOM 717 C CA . ASN A 1 92 ? -5.372 -1.665 -3.481 1.00 89.38 92 ASN A CA 1
ATOM 718 C C . ASN A 1 92 ? -4.974 -1.971 -4.924 1.00 89.38 92 ASN A C 1
ATOM 720 O O . ASN A 1 92 ? -4.809 -3.132 -5.287 1.00 89.38 92 ASN A O 1
ATOM 724 N N . ILE A 1 93 ? -4.837 -0.929 -5.731 1.00 89.50 93 ILE A N 1
ATOM 725 C CA . ILE A 1 93 ? -4.294 -0.998 -7.082 1.00 89.50 93 ILE A CA 1
ATOM 726 C C . ILE A 1 93 ? -3.011 -0.193 -7.052 1.00 89.50 93 ILE A C 1
ATOM 728 O O . ILE A 1 93 ? -3.031 0.987 -6.712 1.00 89.50 93 ILE A O 1
ATOM 732 N N . ALA A 1 94 ? -1.904 -0.821 -7.389 1.00 86.94 94 ALA A N 1
ATOM 733 C CA . ALA A 1 94 ? -0.596 -0.225 -7.328 1.00 86.94 94 ALA A CA 1
ATOM 734 C C . ALA A 1 94 ? 0.135 -0.397 -8.659 1.00 86.94 94 ALA A C 1
ATOM 736 O O . ALA A 1 94 ? -0.105 -1.309 -9.451 1.00 86.94 94 ALA A O 1
ATOM 737 N N . TRP A 1 95 ? 0.990 0.577 -8.921 1.00 85.81 95 TRP A N 1
ATOM 738 C CA . TRP A 1 95 ? 1.943 0.576 -10.006 1.00 85.81 95 TRP A CA 1
ATOM 739 C C . TRP A 1 95 ? 3.309 0.849 -9.401 1.00 85.81 95 TRP A C 1
ATOM 741 O O . TRP A 1 95 ? 3.487 1.818 -8.652 1.00 85.81 95 TRP A O 1
ATOM 751 N N . SER A 1 96 ? 4.266 -0.021 -9.694 1.00 82.19 96 SER A N 1
ATOM 752 C CA . SER A 1 96 ? 5.617 0.085 -9.161 1.00 82.19 96 SER A CA 1
ATOM 753 C C . SER A 1 96 ? 6.607 0.296 -10.299 1.00 82.19 96 SER A C 1
ATOM 755 O O . SER A 1 96 ? 6.706 -0.522 -11.214 1.00 82.19 96 SER A O 1
ATOM 757 N N . LEU A 1 97 ? 7.357 1.391 -10.195 1.00 74.19 97 LEU A N 1
ATOM 758 C CA . LEU A 1 97 ? 8.521 1.706 -11.005 1.00 74.19 97 LEU A CA 1
ATOM 759 C C . LEU A 1 97 ? 9.742 1.051 -10.348 1.00 74.19 97 LEU A C 1
ATOM 761 O O . LEU A 1 97 ? 10.433 1.613 -9.492 1.00 74.19 97 LEU A O 1
ATOM 765 N N . THR A 1 98 ? 9.948 -0.202 -10.716 1.00 70.62 98 THR A N 1
ATOM 766 C CA . THR A 1 98 ? 11.074 -1.042 -10.309 1.00 70.62 98 THR A CA 1
ATOM 767 C C . THR A 1 98 ? 11.807 -1.510 -11.562 1.00 70.62 98 THR A C 1
ATOM 769 O O . THR A 1 98 ? 11.221 -1.465 -12.638 1.00 70.62 98 THR A O 1
ATOM 772 N N . PRO A 1 99 ? 13.051 -2.023 -11.464 1.00 65.81 99 PRO A N 1
ATOM 773 C CA . PRO A 1 99 ? 13.706 -2.679 -12.603 1.00 65.81 99 PRO A CA 1
ATOM 774 C C . PRO A 1 99 ? 12.811 -3.720 -13.288 1.00 65.81 99 PRO A C 1
ATOM 776 O O . PRO A 1 99 ? 12.946 -3.975 -14.476 1.00 65.81 99 PRO A O 1
ATOM 779 N N . ASN A 1 100 ? 11.869 -4.275 -12.522 1.00 65.94 100 ASN A N 1
ATOM 780 C CA . ASN A 1 100 ? 10.752 -5.045 -13.014 1.00 65.94 100 ASN A CA 1
ATOM 781 C C . ASN A 1 100 ? 9.430 -4.267 -12.844 1.00 65.94 100 ASN A C 1
ATOM 783 O O . ASN A 1 100 ? 8.818 -4.326 -11.770 1.00 65.94 100 ASN A O 1
ATOM 787 N N . ASN A 1 101 ? 9.038 -3.471 -13.841 1.00 74.44 101 ASN A N 1
ATOM 788 C CA . ASN A 1 101 ? 7.808 -2.676 -13.786 1.00 74.44 101 ASN A CA 1
ATOM 789 C C . ASN A 1 101 ? 6.593 -3.586 -13.628 1.00 74.44 101 ASN A C 1
ATOM 791 O O . ASN A 1 101 ? 6.406 -4.527 -14.396 1.00 74.44 101 ASN A O 1
ATOM 795 N N . ASN A 1 102 ? 5.754 -3.295 -12.638 1.00 80.19 102 ASN A N 1
ATOM 796 C CA . ASN A 1 102 ? 4.584 -4.116 -12.363 1.00 80.19 102 ASN A CA 1
ATOM 797 C C . ASN A 1 102 ? 3.339 -3.289 -12.072 1.00 80.19 102 ASN A C 1
ATOM 799 O O . ASN A 1 102 ? 3.399 -2.187 -11.522 1.00 80.19 102 ASN A O 1
ATOM 803 N N . TYR A 1 103 ? 2.210 -3.882 -12.441 1.00 85.81 103 TYR A N 1
ATOM 804 C CA . TYR A 1 103 ? 0.891 -3.508 -11.970 1.00 85.81 103 TYR A CA 1
ATOM 805 C C . TYR A 1 103 ? 0.442 -4.566 -10.980 1.00 85.81 103 TYR A C 1
ATOM 807 O O . TYR A 1 103 ? 0.429 -5.757 -11.299 1.00 85.81 103 TYR A O 1
ATOM 815 N N . ASP A 1 104 ? 0.074 -4.149 -9.780 1.00 85.69 104 ASP A N 1
ATOM 816 C CA . ASP A 1 104 ? -0.376 -5.054 -8.745 1.00 85.69 104 ASP A CA 1
ATOM 817 C C . ASP A 1 104 ? -1.753 -4.682 -8.214 1.00 85.69 104 ASP A C 1
ATOM 819 O O . ASP A 1 104 ? -2.068 -3.531 -7.931 1.00 85.69 104 ASP A O 1
ATOM 823 N N . ILE A 1 105 ? -2.597 -5.696 -8.079 1.00 89.12 105 ILE A N 1
ATOM 824 C CA . ILE A 1 105 ? -3.908 -5.589 -7.458 1.00 89.12 105 ILE A CA 1
ATOM 825 C C . ILE A 1 105 ? -3.856 -6.444 -6.205 1.00 89.12 105 ILE A C 1
ATOM 827 O O . ILE A 1 105 ? -3.615 -7.651 -6.265 1.00 89.12 105 ILE A O 1
ATOM 831 N N . THR A 1 106 ? -4.078 -5.818 -5.057 1.00 88.06 106 THR A N 1
ATOM 832 C CA . THR A 1 106 ? -4.063 -6.496 -3.767 1.00 88.06 106 THR A CA 1
ATOM 833 C C . THR A 1 106 ? -5.385 -6.299 -3.052 1.00 88.06 106 THR A C 1
ATOM 835 O O . THR A 1 106 ? -5.843 -5.178 -2.849 1.00 88.06 106 THR A O 1
ATOM 838 N N . TYR A 1 107 ? -5.992 -7.400 -2.632 1.00 89.81 107 TYR A N 1
ATOM 839 C CA . TYR A 1 107 ? -7.147 -7.386 -1.750 1.00 89.81 107 TYR A CA 1
ATOM 840 C C . TYR A 1 107 ? -6.692 -7.703 -0.331 1.00 89.81 107 TYR A C 1
ATOM 842 O O . TYR A 1 107 ? -6.081 -8.743 -0.088 1.00 89.81 107 TYR A O 1
ATOM 850 N N . TYR A 1 108 ? -7.016 -6.820 0.604 1.00 87.94 108 TYR A N 1
ATOM 851 C CA . TYR A 1 108 ? -6.750 -6.983 2.022 1.00 87.94 108 TYR A CA 1
ATOM 852 C C . TYR A 1 108 ? -8.060 -7.087 2.783 1.00 87.94 108 TYR A C 1
ATOM 854 O O . TYR A 1 108 ? -8.959 -6.271 2.621 1.00 87.94 108 TYR A O 1
ATOM 862 N N . ARG A 1 109 ? -8.125 -8.047 3.690 1.00 88.12 109 ARG A N 1
ATOM 863 C CA . ARG A 1 109 ? -9.134 -8.136 4.730 1.00 88.12 109 ARG A CA 1
ATOM 864 C C . ARG A 1 109 ? -8.458 -7.867 6.057 1.00 88.12 109 ARG A C 1
ATOM 866 O O . ARG A 1 109 ? -7.625 -8.641 6.524 1.00 88.12 109 ARG A O 1
ATOM 873 N N . PHE A 1 110 ? -8.816 -6.754 6.667 1.00 86.81 110 PHE A N 1
ATOM 874 C CA . PHE A 1 110 ? -8.350 -6.379 7.985 1.00 86.81 110 PHE A CA 1
ATOM 875 C C . PHE A 1 110 ? -9.368 -6.810 9.036 1.00 86.81 110 PHE A C 1
ATOM 877 O O . PHE A 1 110 ? -10.579 -6.799 8.818 1.00 86.81 110 PHE A O 1
ATOM 884 N N . LYS A 1 111 ? -8.859 -7.202 10.199 1.00 84.44 111 LYS A N 1
ATOM 885 C CA . LYS A 1 111 ? -9.635 -7.539 11.384 1.00 84.44 111 LYS A CA 1
ATOM 886 C C . LYS A 1 111 ? -8.960 -6.932 12.598 1.00 84.44 111 LYS A C 1
ATOM 888 O O . LYS A 1 111 ? -7.862 -7.347 12.982 1.00 84.44 111 LYS A O 1
ATOM 893 N N . GLU A 1 112 ? -9.643 -6.002 13.236 1.00 82.00 112 GLU A N 1
ATOM 894 C CA . GLU A 1 112 ? -9.259 -5.466 14.527 1.00 82.00 112 GLU A CA 1
ATOM 895 C C . GLU A 1 112 ? -9.623 -6.481 15.612 1.00 82.00 112 GLU A C 1
ATOM 897 O O . GLU A 1 112 ? -10.782 -6.853 15.804 1.00 82.00 112 GLU A O 1
ATOM 902 N N . LYS A 1 113 ? -8.615 -6.994 16.320 1.00 74.62 113 LYS A N 1
ATOM 903 C CA . LYS A 1 113 ? -8.869 -7.764 17.534 1.00 74.62 113 LYS A CA 1
ATOM 904 C C . LYS A 1 113 ? -9.056 -6.772 18.667 1.00 74.62 113 LYS A C 1
ATOM 906 O O . LYS A 1 113 ? -8.085 -6.153 19.113 1.00 74.62 113 LYS A O 1
ATOM 911 N N . GLU A 1 114 ? -10.282 -6.676 19.170 1.00 61.12 114 GLU A N 1
ATOM 912 C CA . GLU A 1 114 ? -10.503 -6.127 20.501 1.00 61.12 114 GLU A CA 1
ATOM 913 C C . GLU A 1 114 ? -9.637 -6.928 21.475 1.00 61.12 114 GLU A C 1
ATOM 915 O O . GLU A 1 114 ? -9.689 -8.163 21.534 1.00 61.12 114 GLU A O 1
ATOM 920 N N . GLY A 1 115 ? -8.733 -6.237 22.169 1.00 52.00 115 GLY A N 1
ATOM 921 C CA . GLY A 1 115 ? -7.860 -6.883 23.135 1.00 52.00 115 GLY A CA 1
ATOM 922 C C . GLY A 1 115 ? -8.735 -7.569 24.171 1.00 52.00 115 GLY A C 1
ATOM 923 O O . GLY A 1 115 ? -9.487 -6.872 24.840 1.00 52.00 115 GLY A O 1
ATOM 924 N N . ARG A 1 116 ? -8.637 -8.908 24.261 1.00 40.81 116 ARG A N 1
ATOM 925 C CA . ARG A 1 116 ? -9.309 -9.789 25.234 1.00 40.81 116 ARG A CA 1
ATOM 926 C C . ARG A 1 116 ? -9.635 -8.993 26.500 1.00 40.81 116 ARG A C 1
ATOM 928 O O . ARG A 1 116 ? -8.745 -8.746 27.320 1.00 40.81 116 ARG A O 1
ATOM 935 N N . SER A 1 117 ? -10.881 -8.533 26.609 1.00 41.78 117 SER A N 1
ATOM 936 C CA . SER A 1 117 ? -11.371 -7.84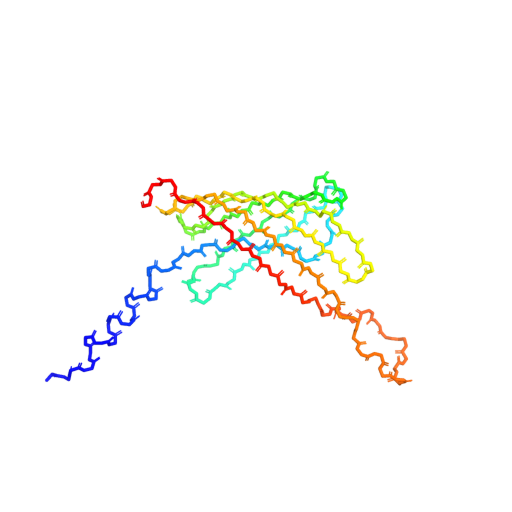7 27.797 1.00 41.78 117 SER A CA 1
ATOM 937 C C . SER A 1 117 ? -11.536 -8.923 28.858 1.00 41.78 117 SER A C 1
ATOM 939 O O . SER A 1 117 ? -12.598 -9.508 29.040 1.00 41.78 117 SER A O 1
ATOM 941 N N . GLY A 1 118 ? -10.419 -9.292 29.485 1.00 40.72 118 GLY A N 1
ATOM 942 C CA . GLY A 1 118 ? -10.468 -9.979 30.758 1.00 40.72 118 GLY A CA 1
ATOM 943 C C . GLY A 1 118 ? -11.233 -9.078 31.716 1.00 40.72 118 GLY A C 1
ATOM 944 O O . GLY A 1 118 ? -10.937 -7.886 31.796 1.00 40.72 118 GLY A O 1
ATOM 945 N N . ILE A 1 119 ? -12.181 -9.678 32.431 1.00 44.81 119 ILE A N 1
ATOM 946 C CA . ILE A 1 119 ? -13.131 -9.132 33.422 1.00 44.81 119 ILE A CA 1
ATOM 947 C C . ILE A 1 119 ? -12.514 -8.134 34.436 1.00 44.81 119 ILE A C 1
ATOM 949 O O . ILE A 1 119 ? -13.221 -7.409 35.127 1.00 44.81 119 ILE A O 1
ATOM 953 N N . PHE A 1 120 ? -11.189 -8.003 34.471 1.00 44.03 120 PHE A N 1
ATOM 954 C CA . PHE A 1 120 ? -10.446 -7.057 35.285 1.00 44.03 120 PHE A CA 1
ATOM 955 C C . PHE A 1 120 ? -9.525 -6.184 34.424 1.00 44.03 120 PHE A C 1
ATOM 957 O O . PHE A 1 120 ? -8.369 -6.551 34.211 1.00 44.03 120 PHE A O 1
ATOM 964 N N . LYS A 1 121 ? -9.968 -4.995 33.988 1.00 40.16 121 LYS A N 1
ATOM 965 C CA . LYS A 1 121 ? -9.095 -3.800 33.943 1.00 40.16 121 LYS A CA 1
ATOM 966 C C . LYS A 1 121 ? -9.859 -2.499 33.686 1.00 40.16 121 LYS A C 1
ATOM 968 O O . LYS A 1 121 ? -10.369 -2.225 32.607 1.00 40.16 121 LYS A O 1
ATOM 973 N N . LYS A 1 122 ? -9.834 -1.680 34.739 1.00 38.06 122 LYS A N 1
ATOM 974 C CA . LYS A 1 122 ? -10.155 -0.253 34.824 1.00 38.06 122 LYS A CA 1
ATOM 975 C C . LYS A 1 122 ? -9.752 0.535 33.569 1.00 38.06 122 LYS A C 1
ATOM 977 O O . LYS A 1 122 ? -8.648 0.350 33.057 1.00 38.06 122 LYS A O 1
ATOM 982 N N . LYS A 1 123 ? -10.620 1.487 33.193 1.00 41.22 123 LYS A N 1
ATOM 983 C CA . LYS A 1 123 ? -10.398 2.634 32.290 1.00 41.22 123 LYS A CA 1
ATOM 984 C C . LYS A 1 123 ? -8.927 3.093 32.283 1.00 41.22 123 LYS A C 1
ATOM 986 O O . LYS A 1 123 ? -8.522 3.916 33.099 1.00 41.22 123 LYS A O 1
ATOM 991 N N . LYS A 1 124 ? -8.114 2.577 31.361 1.00 35.50 124 LYS A N 1
ATOM 992 C CA . LYS A 1 124 ? -6.781 3.106 31.042 1.00 35.50 124 LYS A CA 1
ATOM 993 C C . LYS A 1 124 ? -6.618 3.081 29.528 1.00 35.50 124 LYS A C 1
ATOM 995 O O . LYS A 1 124 ? -6.778 2.022 28.936 1.00 35.50 124 LYS A O 1
ATOM 1000 N N . LYS A 1 125 ? -6.360 4.278 28.975 1.00 39.31 125 LYS A N 1
ATOM 1001 C CA . LYS A 1 125 ? -5.950 4.656 27.605 1.00 39.31 125 LYS A CA 1
ATOM 1002 C C . LYS A 1 125 ? -6.156 3.574 26.539 1.00 39.31 125 LYS A C 1
ATOM 1004 O O . LYS A 1 125 ? -5.471 2.559 26.604 1.00 39.31 125 LYS A O 1
ATOM 1009 N N . LYS A 1 126 ? -7.034 3.852 25.555 1.00 39.88 126 LYS A N 1
ATOM 1010 C CA . LYS A 1 126 ? -7.272 3.064 24.325 1.00 39.88 126 LYS A CA 1
ATOM 1011 C C . LYS A 1 126 ? -5.983 2.345 23.903 1.00 39.88 126 LYS A C 1
ATOM 1013 O O . LYS A 1 126 ? -5.094 2.961 23.320 1.00 39.88 126 LYS A O 1
ATOM 1018 N N . LYS A 1 127 ? -5.832 1.078 24.305 1.00 42.47 127 LYS A N 1
ATOM 1019 C CA . LYS A 1 127 ? -4.668 0.273 23.931 1.00 42.47 127 LYS A CA 1
ATOM 1020 C C . LYS A 1 127 ? -4.695 0.157 22.417 1.00 42.47 127 LYS A C 1
ATOM 1022 O O . LYS A 1 127 ? -5.767 -0.104 21.882 1.00 42.47 127 LYS A O 1
ATOM 1027 N N . ALA A 1 128 ? -3.539 0.342 21.776 1.00 50.75 128 ALA A N 1
ATOM 1028 C CA . ALA A 1 128 ? -3.358 0.083 20.353 1.00 50.75 128 ALA A CA 1
ATOM 1029 C C . ALA A 1 128 ? -4.002 -1.268 20.025 1.00 50.75 128 ALA A C 1
ATOM 1031 O O . ALA A 1 128 ? -3.571 -2.317 20.517 1.00 50.75 128 ALA A O 1
ATOM 1032 N N . SER A 1 129 ? -5.117 -1.211 19.313 1.00 58.81 129 SER A N 1
ATOM 1033 C CA . SER A 1 129 ? -5.872 -2.382 18.934 1.00 58.81 129 SER A CA 1
ATOM 1034 C C . SER A 1 129 ? -5.030 -3.185 17.955 1.00 58.81 129 SER A C 1
ATOM 1036 O O . SER A 1 129 ? -4.355 -2.650 17.073 1.00 58.81 129 SER A O 1
ATOM 1038 N N . ARG A 1 130 ? -4.963 -4.498 18.175 1.00 68.81 130 ARG A N 1
ATOM 1039 C CA . ARG A 1 130 ? -4.088 -5.354 17.378 1.00 68.81 130 ARG A CA 1
ATOM 1040 C C . ARG A 1 130 ? -4.822 -5.682 16.086 1.00 68.81 130 ARG A C 1
ATOM 1042 O O . ARG A 1 130 ? -5.666 -6.577 16.065 1.00 68.81 130 ARG A O 1
ATOM 1049 N N . VAL A 1 131 ? -4.509 -4.944 15.027 1.00 77.25 131 VAL A N 1
ATOM 1050 C CA . VAL A 1 131 ? -5.039 -5.204 13.688 1.00 77.25 131 VAL A CA 1
ATOM 1051 C C . VAL A 1 131 ? -4.283 -6.383 13.081 1.00 77.25 131 VAL A C 1
ATOM 1053 O O . VAL A 1 131 ? -3.060 -6.373 12.965 1.00 77.25 131 VAL A O 1
ATOM 1056 N N . SER A 1 132 ? -5.020 -7.432 12.737 1.00 80.69 132 SER A N 1
ATOM 1057 C CA . SER A 1 132 ? -4.544 -8.523 11.885 1.00 80.69 132 SER A CA 1
ATOM 1058 C C . SER A 1 132 ? -5.075 -8.328 10.477 1.00 80.69 132 SER A C 1
ATOM 1060 O O . SER A 1 132 ? -6.156 -7.771 10.311 1.00 80.69 132 SER A O 1
ATOM 1062 N N . TRP A 1 133 ? -4.350 -8.809 9.477 1.00 82.62 133 TRP A N 1
ATOM 1063 C CA . TRP A 1 133 ? -4.798 -8.757 8.095 1.00 82.62 133 TRP A CA 1
ATOM 1064 C C . TRP A 1 133 ? -4.463 -10.058 7.377 1.00 82.62 133 TRP A C 1
ATOM 1066 O O . TRP A 1 133 ? -3.517 -10.759 7.738 1.00 82.62 133 TRP A O 1
ATOM 1076 N N . ASN A 1 134 ? -5.264 -10.383 6.376 1.00 85.44 134 ASN A N 1
ATOM 1077 C CA . ASN A 1 134 ? -5.008 -11.426 5.400 1.00 85.44 134 ASN A CA 1
ATOM 1078 C C . ASN A 1 134 ? -5.341 -10.867 4.018 1.00 85.44 134 ASN A C 1
ATOM 1080 O O . ASN A 1 134 ? -6.220 -10.021 3.896 1.00 85.44 134 ASN A O 1
ATOM 1084 N N . GLY A 1 135 ? -4.648 -11.303 2.975 1.00 85.38 135 GLY A N 1
ATOM 1085 C CA . GLY A 1 135 ? -4.873 -10.745 1.650 1.00 85.38 135 GLY A CA 1
ATOM 1086 C C . GLY A 1 135 ? -4.328 -11.614 0.537 1.00 85.38 135 GLY A C 1
ATOM 1087 O O . GLY A 1 135 ? -3.535 -12.521 0.782 1.00 85.38 135 GLY A O 1
ATOM 1088 N N . GLY A 1 136 ? -4.785 -11.329 -0.675 1.00 86.81 136 GLY A N 1
ATOM 1089 C CA . GLY A 1 136 ? -4.288 -11.916 -1.912 1.00 86.81 136 GLY A CA 1
ATOM 1090 C C . GLY A 1 136 ? -3.750 -10.811 -2.810 1.00 86.81 136 GLY A C 1
ATOM 1091 O O . GLY A 1 136 ? -4.387 -9.766 -2.936 1.00 86.81 136 GLY A O 1
ATOM 1092 N N . ARG A 1 137 ? -2.583 -11.039 -3.414 1.00 84.06 137 ARG A N 1
ATOM 1093 C CA . ARG A 1 137 ? -1.947 -10.119 -4.362 1.00 84.06 137 ARG A CA 1
ATOM 1094 C C . ARG A 1 137 ? -1.845 -10.794 -5.717 1.00 84.06 137 ARG A C 1
ATOM 1096 O O . ARG A 1 137 ? -1.349 -11.913 -5.808 1.00 84.06 137 ARG A O 1
ATOM 1103 N N . PHE A 1 138 ? -2.272 -10.086 -6.748 1.00 85.44 138 PHE A N 1
ATOM 1104 C CA . PHE A 1 138 ? -2.035 -10.431 -8.137 1.00 85.44 138 PHE A CA 1
ATOM 1105 C C . PHE A 1 138 ? -1.108 -9.382 -8.741 1.00 85.44 138 PHE A C 1
ATOM 1107 O O . PHE A 1 138 ? -1.334 -8.189 -8.560 1.00 85.44 138 PHE A O 1
ATOM 1114 N N . MET A 1 139 ? -0.049 -9.821 -9.412 1.00 86.12 139 MET A N 1
ATOM 1115 C CA . MET A 1 139 ? 0.950 -8.946 -10.016 1.00 86.12 139 MET A CA 1
ATOM 1116 C C . MET A 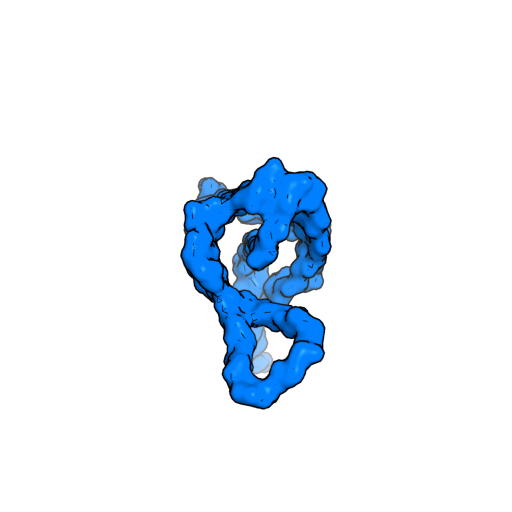1 139 ? 1.096 -9.313 -11.487 1.00 86.12 139 MET A C 1
ATOM 1118 O O . MET A 1 139 ? 1.306 -10.479 -11.812 1.00 86.12 139 MET A O 1
ATOM 1122 N N . VAL A 1 140 ? 1.006 -8.310 -12.354 1.00 83.88 140 VAL A N 1
ATOM 1123 C CA . VAL A 1 140 ? 1.290 -8.419 -13.783 1.00 83.88 140 VAL A CA 1
ATOM 1124 C C . VAL A 1 140 ? 2.555 -7.635 -14.075 1.00 83.88 140 VAL A C 1
ATOM 1126 O O . VAL A 1 140 ? 2.654 -6.449 -13.756 1.00 83.88 140 VAL A O 1
ATOM 1129 N N . ILE A 1 141 ? 3.505 -8.315 -14.699 1.00 83.44 141 ILE A N 1
ATOM 1130 C CA . ILE A 1 141 ? 4.745 -7.745 -15.203 1.00 83.44 141 ILE A CA 1
ATOM 1131 C C . ILE A 1 141 ? 4.657 -7.815 -16.732 1.00 83.44 141 ILE A C 1
ATOM 1133 O O . ILE A 1 141 ? 4.668 -8.921 -17.270 1.00 83.44 141 ILE A O 1
ATOM 1137 N N . PRO A 1 142 ? 4.516 -6.680 -17.434 1.00 74.44 142 PRO A N 1
ATOM 1138 C CA . PRO A 1 142 ? 4.385 -6.679 -18.891 1.00 74.44 142 PRO A CA 1
ATOM 1139 C C . PRO A 1 142 ? 5.661 -7.113 -19.627 1.00 74.44 142 PRO A C 1
ATOM 1141 O O . PRO A 1 142 ? 5.566 -7.768 -20.658 1.00 74.44 142 PRO A O 1
ATOM 1144 N N . ASP A 1 143 ? 6.830 -6.774 -19.078 1.00 68.94 143 ASP A N 1
ATOM 1145 C CA . ASP A 1 143 ? 8.144 -6.966 -19.715 1.00 68.94 143 ASP A CA 1
ATOM 1146 C C . ASP A 1 143 ? 8.943 -8.136 -19.089 1.00 68.94 143 ASP A C 1
ATOM 1148 O O . ASP A 1 143 ? 10.173 -8.089 -19.018 1.00 68.94 143 ASP A O 1
ATOM 1152 N N . GLY A 1 144 ? 8.238 -9.136 -18.543 1.00 55.72 144 GLY A N 1
ATOM 1153 C CA . GLY A 1 144 ? 8.783 -10.205 -17.690 1.00 55.72 144 GLY A CA 1
ATOM 1154 C C . GLY A 1 144 ? 9.077 -11.515 -18.399 1.00 55.72 144 GLY A C 1
ATOM 1155 O O . GLY A 1 144 ? 8.359 -11.841 -19.368 1.00 55.72 144 GLY A O 1
#

Radius of gyration: 19.11 Å; chains: 1; bounding box: 57×44×55 Å

Sequence (144 aa):
MSKTAPILLFAIGIFFKGCASHPVVHPGQLRKNEKVYGYALSAENIIPILWFRKGLDADTEIGYRIGLPISGSGVDLSRVLMRHENKWDVMNIAWSLTPNNNYDITYYRFKEKEGRSGIFKKKKKKKASRVSWNGGRFMVIPDG

Secondary structure (DSSP, 8-state):
--TTHHHHHHHHHHHHT---------SS-PPTT-EEEEEE--SS-SSPEEEEEEESSSSEEEEEEEESSSS-EEEEEEEEEEEETTEEEEEEEEEEESSS-EEEEEEEEEEEE-----S---S------EEEEEEEEEEE-TT-

Organism: NCBI:txid408172

pLDDT: mean 71.0, std 15.86, range [35.5, 90.62]